Protein AF-A0A947KZR4-F1 (afdb_monomer_lite)

Foldseek 3Di:
DAAAEDELVLLVVLLVVLLVLAPQKQFQDDWDADPVRDIHRPRLVVSLVVSLVCLVPDDDPPVSNVCNNVSSVLLSVVVVVVNVPDRMDGSVPDDSVVSLVVSCPDPRYHYDHD

Radius of gyration: 14.55 Å; chains: 1; bounding box: 40×27×39 Å

Sequence (114 aa):
MNVLDVPRSTLCEAFNLVIAQWPAEVRPGAKSFHINGGCNMREYNEVRSGIEDWATTSHFTGMLDDIIGSVEHYVSATIHDALKNLTILRPSDLDFEAFASRFDSHPNYRVISG

Secondary structure (DSSP, 8-state):
-PPEEEEHHHHHHHHHHHHHHS-SSB---SEEE-TTS-EEEHHHHHHHHHHHHHHHH----THHHHHHHHHHHHHHHHHHHHHHH-S-B-GGG--HHHHHHHHTTSTTEEEE--

Structure (mmCIF, N/CA/C/O backbone):
data_AF-A0A947KZR4-F1
#
_entry.id   AF-A0A947KZR4-F1
#
loop_
_atom_site.group_PDB
_atom_site.id
_atom_site.type_symbol
_atom_site.label_atom_id
_atom_site.label_alt_id
_atom_site.label_comp_id
_atom_site.label_asym_id
_atom_site.label_entity_id
_atom_site.label_seq_id
_atom_site.pdbx_PDB_ins_code
_atom_site.Cartn_x
_atom_site.Cartn_y
_atom_site.Cartn_z
_atom_site.occupancy
_atom_site.B_iso_or_equiv
_atom_site.auth_seq_id
_atom_site.auth_comp_id
_atom_site.auth_asym_id
_atom_site.auth_atom_id
_atom_site.pdbx_PDB_model_num
ATOM 1 N N . MET A 1 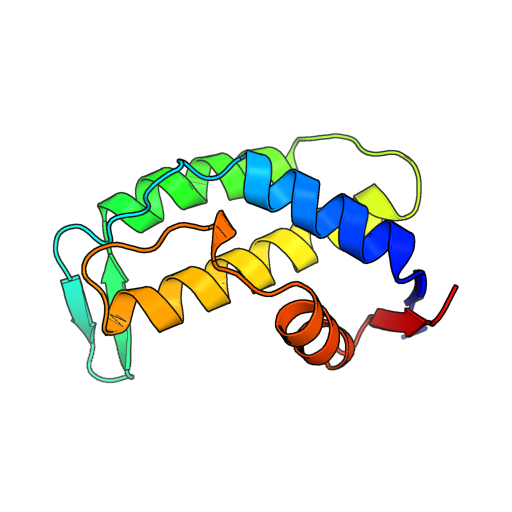1 ? -1.640 -2.480 -24.967 1.00 58.53 1 MET A N 1
ATOM 2 C CA . MET A 1 1 ? -0.823 -2.057 -23.812 1.00 58.53 1 MET A CA 1
ATOM 3 C C . MET A 1 1 ? 0.324 -3.037 -23.697 1.00 58.53 1 MET A C 1
ATOM 5 O O . MET A 1 1 ? 0.062 -4.229 -23.791 1.00 58.53 1 MET A O 1
ATOM 9 N N . ASN A 1 2 ? 1.559 -2.549 -23.584 1.00 80.69 2 ASN A N 1
ATOM 10 C CA . ASN A 1 2 ? 2.695 -3.415 -23.273 1.00 80.69 2 ASN A CA 1
ATOM 11 C C . ASN A 1 2 ? 2.702 -3.631 -21.760 1.00 80.69 2 ASN A C 1
ATOM 13 O O . ASN A 1 2 ? 2.625 -2.659 -21.014 1.00 80.69 2 ASN A O 1
ATOM 17 N N . VAL A 1 3 ? 2.737 -4.890 -21.337 1.00 89.88 3 VAL A N 1
ATOM 18 C CA . VAL A 1 3 ? 2.894 -5.260 -19.928 1.00 89.88 3 VAL A CA 1
ATOM 19 C C . VAL A 1 3 ? 4.335 -4.957 -19.520 1.00 89.88 3 VAL A C 1
ATOM 21 O O . VAL A 1 3 ? 5.259 -5.290 -20.263 1.00 89.88 3 VAL A O 1
ATOM 24 N N . LEU A 1 4 ? 4.522 -4.302 -18.375 1.00 93.75 4 LEU A N 1
ATOM 25 C CA . LEU A 1 4 ? 5.838 -4.018 -17.815 1.00 93.75 4 LEU A CA 1
ATOM 26 C C . LEU A 1 4 ? 6.312 -5.220 -16.994 1.00 93.75 4 LEU A C 1
ATOM 28 O O . LEU A 1 4 ? 5.653 -5.629 -16.037 1.00 93.75 4 LEU A O 1
ATOM 32 N N . ASP A 1 5 ? 7.467 -5.765 -17.363 1.00 95.50 5 ASP A N 1
ATOM 33 C CA . ASP A 1 5 ? 8.129 -6.809 -16.588 1.00 95.50 5 ASP A CA 1
ATOM 34 C C . ASP A 1 5 ? 8.806 -6.197 -15.365 1.00 95.50 5 ASP A C 1
ATOM 36 O O . ASP A 1 5 ? 9.729 -5.396 -15.501 1.00 95.50 5 ASP A O 1
ATOM 40 N N . VAL A 1 6 ? 8.352 -6.586 -14.177 1.00 96.50 6 VAL A N 1
ATOM 41 C CA . VAL A 1 6 ? 8.846 -6.082 -12.896 1.00 96.50 6 VAL A CA 1
ATOM 42 C C . VAL A 1 6 ? 9.710 -7.158 -12.237 1.00 96.50 6 VAL A C 1
ATOM 44 O O . VAL A 1 6 ? 9.180 -8.203 -11.843 1.00 96.50 6 VAL A O 1
ATOM 47 N N . PRO A 1 7 ? 11.033 -6.947 -12.090 1.00 96.88 7 PRO A N 1
ATOM 48 C CA . PRO A 1 7 ? 11.882 -7.839 -11.319 1.00 96.88 7 PRO A CA 1
ATOM 49 C C . PRO A 1 7 ? 11.361 -7.992 -9.896 1.00 96.88 7 PRO A C 1
ATOM 51 O O . PRO A 1 7 ? 11.031 -7.012 -9.223 1.00 96.88 7 PRO A O 1
ATOM 54 N N . ARG A 1 8 ? 11.334 -9.233 -9.411 1.00 96.31 8 ARG A N 1
ATOM 55 C CA . ARG A 1 8 ? 10.904 -9.555 -8.047 1.00 96.31 8 ARG A CA 1
ATOM 56 C C . ARG A 1 8 ? 11.653 -8.746 -6.984 1.00 96.31 8 ARG A C 1
ATOM 58 O O . ARG A 1 8 ? 11.050 -8.342 -5.994 1.00 96.31 8 ARG A O 1
ATOM 65 N N . SER A 1 9 ? 12.942 -8.493 -7.196 1.00 96.31 9 SER A N 1
ATOM 66 C CA . SER A 1 9 ? 13.770 -7.658 -6.321 1.00 96.31 9 SER A CA 1
ATOM 67 C C . SER A 1 9 ? 13.274 -6.211 -6.255 1.00 96.31 9 SER A C 1
ATOM 69 O O . SER A 1 9 ? 13.092 -5.691 -5.159 1.00 96.31 9 SER A O 1
ATOM 71 N N . THR A 1 10 ? 12.971 -5.594 -7.400 1.00 97.19 10 THR A N 1
ATOM 72 C CA . THR A 1 10 ? 12.404 -4.237 -7.482 1.00 97.19 10 THR A CA 1
ATOM 73 C C . THR A 1 10 ? 11.012 -4.167 -6.856 1.00 97.19 10 THR A C 1
ATOM 75 O O . THR A 1 10 ? 10.704 -3.216 -6.142 1.00 97.19 10 THR A O 1
ATOM 78 N N . LEU A 1 11 ? 10.178 -5.194 -7.052 1.00 97.62 11 LEU A N 1
ATOM 79 C CA . LEU A 1 11 ? 8.871 -5.267 -6.395 1.00 97.62 11 LEU A CA 1
ATOM 80 C C . LEU A 1 11 ? 9.003 -5.380 -4.869 1.00 97.62 11 LEU A C 1
ATOM 82 O O . LEU A 1 11 ? 8.247 -4.744 -4.141 1.00 97.62 11 LEU A O 1
ATOM 86 N N . CYS A 1 12 ? 9.962 -6.174 -4.385 1.00 97.50 12 CYS A N 1
ATOM 87 C CA . CYS A 1 12 ? 10.262 -6.304 -2.959 1.00 97.50 12 CYS A CA 1
ATOM 88 C C . CYS A 1 12 ? 10.751 -4.980 -2.367 1.00 97.50 12 CYS A C 1
ATOM 90 O O . CYS A 1 12 ? 10.304 -4.577 -1.296 1.00 97.50 12 CYS A O 1
ATOM 92 N N . GLU A 1 13 ? 11.621 -4.267 -3.080 1.00 97.62 13 GLU A N 1
ATOM 93 C CA . GLU A 1 13 ? 12.074 -2.934 -2.689 1.00 97.62 13 GLU A CA 1
ATOM 94 C C . GLU A 1 13 ? 10.903 -1.951 -2.572 1.00 97.62 13 GLU A C 1
ATOM 96 O O . GLU A 1 13 ? 10.722 -1.347 -1.515 1.00 97.62 13 GLU A O 1
ATOM 101 N N . ALA A 1 14 ? 10.059 -1.852 -3.603 1.00 97.75 14 ALA A N 1
ATOM 102 C CA . ALA A 1 14 ? 8.876 -0.997 -3.574 1.00 97.75 14 ALA A CA 1
ATOM 103 C C . ALA A 1 14 ? 7.926 -1.375 -2.426 1.00 97.75 14 ALA A C 1
ATOM 105 O O . ALA A 1 14 ? 7.475 -0.502 -1.687 1.00 97.75 14 ALA A O 1
ATOM 106 N N . PHE A 1 15 ? 7.662 -2.671 -2.229 1.00 97.94 15 PHE A N 1
ATOM 107 C CA . PHE A 1 15 ? 6.839 -3.164 -1.124 1.00 97.94 15 PHE A CA 1
ATOM 108 C C . PHE A 1 15 ? 7.398 -2.718 0.230 1.00 97.94 15 PHE A C 1
ATOM 110 O O . PHE A 1 15 ? 6.675 -2.129 1.030 1.00 97.94 15 PHE A O 1
ATOM 117 N N . ASN A 1 16 ? 8.695 -2.918 0.468 1.00 97.62 16 ASN A N 1
ATOM 118 C CA . ASN A 1 16 ? 9.341 -2.528 1.720 1.00 97.62 16 ASN A CA 1
ATOM 119 C C . ASN A 1 16 ? 9.311 -1.009 1.944 1.00 97.62 16 ASN A C 1
ATOM 121 O O . ASN A 1 16 ? 9.080 -0.570 3.071 1.00 97.62 16 ASN A O 1
ATOM 125 N N . LEU A 1 17 ? 9.498 -0.208 0.889 1.00 97.56 17 LEU A N 1
ATOM 126 C CA . LEU A 1 17 ? 9.400 1.252 0.963 1.00 97.56 17 LEU A CA 1
ATOM 127 C C . LEU A 1 17 ? 7.999 1.705 1.381 1.00 97.56 17 LEU A C 1
ATOM 129 O O . LEU A 1 17 ? 7.885 2.569 2.251 1.00 97.56 17 LEU A O 1
ATOM 133 N N . VAL A 1 18 ? 6.951 1.101 0.809 1.00 97.75 18 VAL A N 1
ATOM 134 C CA . VAL A 1 18 ? 5.560 1.381 1.192 1.00 97.75 18 VAL A CA 1
ATOM 135 C C . VAL A 1 18 ? 5.306 0.958 2.635 1.00 97.75 18 VAL A C 1
ATOM 137 O O . VAL A 1 18 ? 4.810 1.766 3.415 1.00 97.75 18 VAL A O 1
ATOM 140 N N . ILE A 1 19 ? 5.661 -0.273 3.020 1.00 97.50 19 ILE A N 1
ATOM 141 C CA . ILE A 1 19 ? 5.462 -0.784 4.387 1.00 97.50 19 ILE A CA 1
ATOM 142 C C . ILE A 1 19 ? 6.135 0.121 5.423 1.00 97.50 19 ILE A C 1
ATOM 144 O O . ILE A 1 19 ? 5.548 0.374 6.472 1.00 97.50 19 ILE A O 1
ATOM 148 N N . ALA A 1 20 ? 7.314 0.665 5.114 1.00 96.88 20 ALA A N 1
ATOM 149 C CA . ALA A 1 20 ? 8.034 1.581 5.994 1.00 96.88 20 ALA A CA 1
ATOM 150 C C . ALA A 1 20 ? 7.308 2.917 6.246 1.00 96.88 20 ALA A C 1
ATOM 152 O O . ALA A 1 20 ? 7.614 3.579 7.237 1.00 96.88 20 ALA A O 1
ATOM 153 N N . GLN A 1 21 ? 6.357 3.315 5.392 1.00 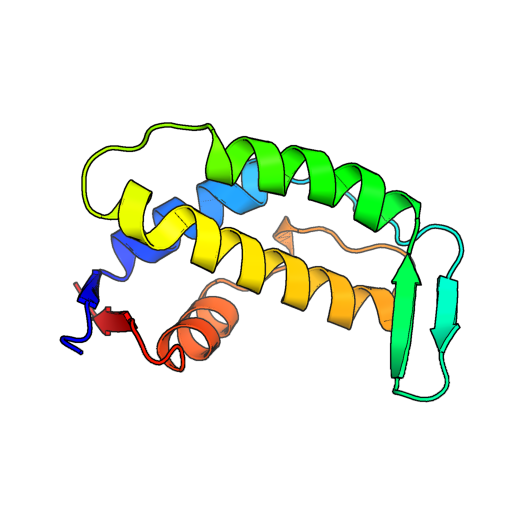97.44 21 GLN A N 1
ATOM 154 C CA . GLN A 1 21 ? 5.537 4.511 5.624 1.00 97.44 21 GLN A CA 1
ATOM 155 C C . GLN A 1 21 ? 4.368 4.255 6.581 1.00 97.44 21 GLN A C 1
ATOM 157 O O . GLN A 1 21 ? 3.821 5.196 7.157 1.00 97.44 21 GLN A O 1
ATOM 162 N N . TRP A 1 22 ? 3.963 2.996 6.758 1.00 96.88 22 TRP A N 1
ATOM 163 C CA . TRP A 1 22 ? 2.877 2.657 7.667 1.00 96.88 22 TRP A CA 1
ATOM 164 C C . TRP A 1 22 ? 3.357 2.660 9.126 1.00 96.88 22 TRP A C 1
ATOM 166 O O . TRP A 1 22 ? 4.489 2.268 9.421 1.00 96.88 22 TRP A O 1
ATOM 176 N N . PRO A 1 23 ? 2.500 3.052 10.085 1.00 96.81 23 PRO A N 1
ATOM 177 C CA . PRO A 1 23 ? 2.815 2.911 11.499 1.00 96.81 23 PRO A CA 1
ATOM 178 C C . PRO A 1 23 ? 2.943 1.432 11.884 1.00 96.81 23 PRO A C 1
ATOM 180 O O . PRO A 1 23 ? 2.323 0.558 11.279 1.00 96.81 23 PRO A O 1
ATOM 183 N N . ALA A 1 24 ? 3.686 1.153 12.958 1.00 95.94 24 ALA A N 1
ATOM 184 C CA . ALA A 1 24 ? 3.898 -0.212 13.450 1.00 95.94 24 ALA A CA 1
ATOM 185 C C . ALA A 1 24 ? 2.587 -0.964 13.761 1.00 95.94 24 ALA A C 1
ATOM 187 O O . ALA A 1 24 ? 2.520 -2.183 13.621 1.00 95.94 24 ALA A O 1
ATOM 188 N N . GLU A 1 25 ? 1.543 -0.235 14.166 1.00 97.00 25 GLU A N 1
ATOM 189 C CA . GLU A 1 25 ? 0.189 -0.752 14.342 1.00 97.00 25 GLU A CA 1
ATOM 190 C C . GLU A 1 25 ? -0.807 0.155 13.620 1.00 97.00 25 GLU A C 1
ATOM 192 O O . GLU A 1 25 ? -0.870 1.358 13.879 1.00 97.00 25 GLU A O 1
ATOM 197 N N . VAL A 1 26 ? -1.627 -0.435 12.755 1.00 96.00 26 VAL A N 1
ATOM 198 C CA . VAL A 1 26 ? -2.724 0.245 12.068 1.00 96.00 26 VAL A CA 1
ATOM 199 C C . VAL A 1 26 ? -4.028 -0.113 12.758 1.00 96.00 26 VAL A C 1
ATOM 201 O O . VAL A 1 26 ? -4.326 -1.287 12.997 1.00 96.00 26 VAL A O 1
ATOM 204 N N . ARG A 1 27 ? -4.822 0.910 13.069 1.00 95.44 27 ARG A N 1
ATOM 205 C CA . ARG A 1 27 ? -6.142 0.774 13.682 1.00 95.44 27 ARG A CA 1
ATOM 206 C C . ARG A 1 27 ? -7.201 1.298 12.714 1.00 95.44 27 ARG A C 1
ATOM 208 O O . ARG A 1 27 ? -6.978 2.309 12.055 1.00 95.44 27 ARG A O 1
ATOM 215 N N . PRO A 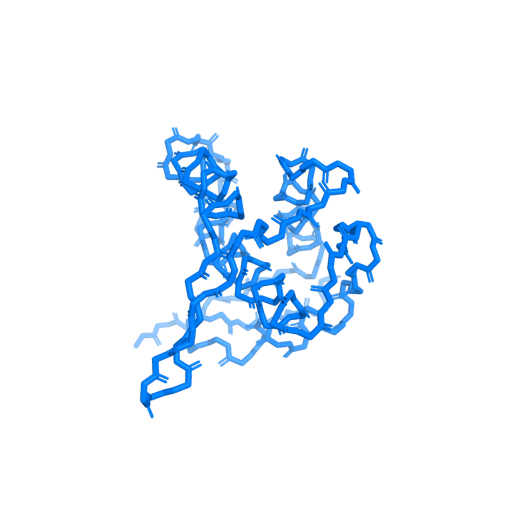1 28 ? -8.361 0.632 12.612 1.00 93.19 28 PRO A N 1
ATOM 216 C CA . PRO A 1 28 ? -9.433 1.081 11.732 1.00 93.19 28 PRO A CA 1
ATOM 217 C C . PRO A 1 28 ? -10.198 2.285 12.307 1.00 93.19 28 PRO A C 1
ATOM 219 O O . PRO A 1 28 ? -10.944 2.950 11.588 1.00 93.19 28 PRO A O 1
ATOM 222 N N . GLY A 1 29 ? -10.059 2.555 13.607 1.00 91.06 29 GLY A N 1
ATOM 223 C CA . GLY A 1 29 ? -10.955 3.440 14.339 1.00 91.06 29 GLY A CA 1
ATOM 224 C C . GLY A 1 29 ? -12.405 2.954 14.295 1.00 91.06 29 GLY A C 1
ATOM 225 O O . GLY A 1 29 ? -12.685 1.751 14.231 1.00 91.06 29 GLY A O 1
ATOM 226 N N . ALA A 1 30 ? -13.345 3.899 14.322 1.00 89.69 30 ALA A N 1
ATOM 227 C CA . ALA A 1 30 ? -14.763 3.596 14.162 1.00 89.69 30 ALA A CA 1
ATOM 228 C C . ALA A 1 30 ? -15.054 3.063 12.748 1.00 89.69 30 ALA A C 1
ATOM 230 O O . ALA A 1 30 ? -14.759 3.729 11.752 1.00 89.69 30 ALA A O 1
ATOM 231 N N . LYS A 1 31 ? -15.669 1.876 12.682 1.00 92.56 31 LYS A N 1
ATOM 232 C CA . LYS A 1 31 ? -16.073 1.225 11.432 1.00 92.56 31 LYS A CA 1
ATOM 233 C C . LYS A 1 31 ? -17.525 1.539 11.102 1.00 92.56 31 LYS A C 1
ATOM 235 O O . LYS A 1 31 ? -18.406 1.289 11.923 1.00 92.56 31 LYS A O 1
ATOM 240 N N . SER A 1 32 ? -17.774 1.970 9.872 1.00 91.00 32 SER A N 1
ATOM 241 C CA . SER A 1 32 ? -19.129 2.092 9.323 1.00 91.00 32 SER A CA 1
ATOM 242 C C . SER A 1 32 ? -19.256 1.231 8.074 1.00 91.00 32 SER A C 1
ATOM 244 O O . SER A 1 32 ? -18.492 1.400 7.127 1.00 91.00 32 SER A O 1
ATOM 246 N N . PHE A 1 33 ? -20.215 0.306 8.069 1.00 90.31 33 PHE A N 1
ATOM 247 C CA . PHE A 1 33 ? -20.458 -0.598 6.945 1.00 90.31 33 PHE A CA 1
ATOM 248 C C . PHE A 1 33 ? -21.597 -0.078 6.068 1.00 90.31 33 PHE A C 1
ATOM 250 O O . PHE A 1 33 ? -22.627 0.376 6.566 1.00 90.31 33 PHE A O 1
ATOM 257 N N . HIS A 1 34 ? -21.411 -0.158 4.755 1.00 88.50 34 HIS A N 1
ATOM 258 C CA . HIS A 1 34 ? -22.364 0.298 3.749 1.00 88.50 34 HIS A CA 1
ATOM 259 C C . HIS A 1 34 ? -22.978 -0.892 2.999 1.00 88.50 34 HIS A C 1
ATOM 261 O O . HIS A 1 34 ? -22.380 -1.963 2.918 1.00 88.50 34 HIS A O 1
ATOM 267 N N . ILE A 1 35 ? -24.159 -0.685 2.403 1.00 78.50 35 ILE A N 1
ATOM 268 C CA . ILE A 1 35 ? -24.994 -1.731 1.773 1.00 78.50 35 ILE A CA 1
ATOM 269 C C . ILE A 1 35 ? -24.258 -2.523 0.667 1.00 78.50 35 ILE A C 1
ATOM 271 O O . ILE A 1 35 ? -24.588 -3.677 0.42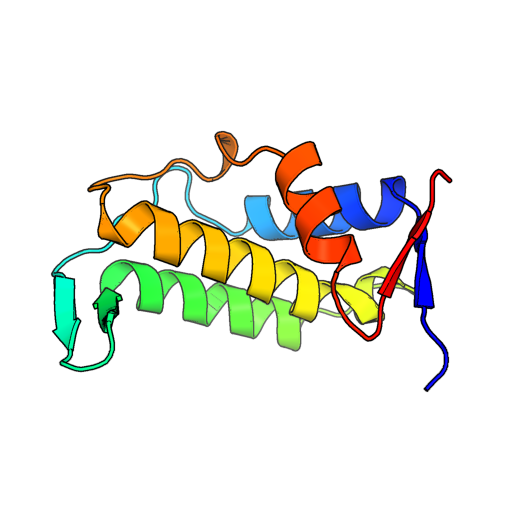5 1.00 78.50 35 ILE A O 1
ATOM 275 N N . ASN A 1 36 ? -23.196 -1.966 0.073 1.00 81.94 36 ASN A N 1
ATOM 276 C CA . ASN A 1 36 ? -22.388 -2.621 -0.967 1.00 81.94 36 ASN A CA 1
ATOM 277 C C . ASN A 1 36 ? -21.092 -3.272 -0.440 1.00 81.94 36 ASN A C 1
ATOM 279 O O . ASN A 1 36 ? -20.136 -3.440 -1.191 1.00 81.94 36 ASN A O 1
ATOM 283 N N . GLY A 1 37 ? -21.000 -3.567 0.860 1.00 75.94 37 GLY A N 1
ATOM 284 C CA . GLY A 1 37 ? -19.793 -4.145 1.470 1.00 75.94 37 GLY A CA 1
ATOM 285 C C . GLY A 1 37 ? -18.639 -3.151 1.662 1.00 75.94 37 GLY A C 1
ATOM 286 O O . GLY A 1 37 ? -17.552 -3.532 2.101 1.00 75.94 37 GLY A O 1
ATOM 287 N N . GLY A 1 38 ? -18.872 -1.867 1.370 1.00 84.31 38 GLY A N 1
ATOM 288 C CA . GLY A 1 38 ? -17.947 -0.790 1.707 1.00 84.31 38 GLY A CA 1
ATOM 289 C C . GLY A 1 38 ? -17.791 -0.668 3.222 1.00 84.31 38 GLY A C 1
ATOM 290 O O . GLY A 1 38 ? -18.765 -0.805 3.962 1.00 84.31 38 GLY A O 1
ATOM 291 N N . CYS A 1 39 ? -16.573 -0.399 3.683 1.00 91.25 39 CYS A N 1
ATOM 292 C CA . CYS A 1 39 ? -16.278 -0.176 5.094 1.00 91.25 39 CYS A CA 1
ATOM 293 C C . CYS A 1 39 ? -15.464 1.107 5.232 1.00 91.25 39 CYS A C 1
ATOM 295 O O . CYS A 1 39 ? -14.370 1.206 4.680 1.00 91.25 39 CYS A O 1
ATOM 297 N N . ASN A 1 40 ? -16.006 2.090 5.941 1.00 90.50 40 ASN A N 1
ATOM 298 C CA . ASN A 1 40 ? -15.289 3.311 6.270 1.00 90.50 40 ASN A CA 1
ATOM 299 C C . ASN A 1 40 ? -14.533 3.127 7.590 1.00 90.50 40 ASN A C 1
ATOM 301 O O . ASN A 1 40 ? -15.117 2.637 8.556 1.00 90.50 40 ASN A O 1
ATOM 305 N N . MET A 1 41 ? -13.263 3.531 7.621 1.00 94.81 41 MET A N 1
ATOM 306 C CA . MET A 1 41 ? -12.349 3.376 8.754 1.00 94.81 41 MET A CA 1
ATOM 307 C C . MET A 1 41 ? -11.544 4.664 8.910 1.00 94.81 41 MET A C 1
ATOM 309 O O . MET A 1 41 ? -10.556 4.870 8.209 1.00 94.81 41 MET A O 1
ATOM 313 N N . ARG A 1 42 ? -12.007 5.573 9.775 1.00 91.69 42 ARG A N 1
ATOM 314 C CA . ARG A 1 42 ? -11.496 6.952 9.812 1.00 91.69 42 ARG A CA 1
ATOM 315 C C . ARG A 1 42 ? -9.991 7.027 10.084 1.00 91.69 42 ARG A C 1
ATOM 317 O O . ARG A 1 42 ? -9.289 7.679 9.325 1.00 91.69 42 ARG A O 1
ATOM 324 N N . GLU A 1 43 ? -9.513 6.354 11.128 1.00 93.31 43 GLU A N 1
ATOM 325 C CA . GLU A 1 43 ? -8.093 6.398 11.520 1.00 93.31 43 GLU A CA 1
ATOM 326 C C . GLU A 1 43 ? -7.193 5.789 10.437 1.00 93.31 43 GLU A C 1
ATOM 328 O O . GLU A 1 43 ? -6.168 6.362 10.080 1.00 93.31 43 GLU A O 1
ATOM 333 N N . TYR A 1 44 ? -7.616 4.667 9.847 1.00 96.00 44 TYR A N 1
ATOM 334 C CA . TYR A 1 44 ? -6.925 4.066 8.705 1.00 96.00 44 TYR A CA 1
ATOM 335 C C . TYR A 1 44 ? -6.867 5.029 7.508 1.00 96.00 44 TYR A C 1
ATOM 337 O O . TYR A 1 44 ? -5.810 5.171 6.899 1.00 96.00 44 TYR A O 1
ATOM 345 N N . ASN A 1 45 ? -7.971 5.712 7.183 1.00 94.25 45 ASN A N 1
ATOM 346 C CA . ASN A 1 45 ? -8.022 6.644 6.055 1.00 94.25 45 ASN A CA 1
ATOM 347 C C . ASN A 1 45 ? -7.111 7.862 6.274 1.00 94.25 45 ASN A C 1
ATOM 349 O O . ASN A 1 45 ? -6.481 8.318 5.325 1.00 94.25 45 ASN A O 1
ATOM 353 N N . GLU A 1 46 ? -7.030 8.375 7.507 1.00 94.38 46 GLU A N 1
ATOM 354 C CA . GLU A 1 46 ? -6.136 9.484 7.869 1.00 94.38 46 GLU A CA 1
ATOM 355 C C . GLU A 1 46 ? -4.661 9.097 7.659 1.00 94.38 46 GLU A C 1
ATOM 357 O O . GLU A 1 46 ? -3.907 9.868 7.070 1.00 94.38 46 GLU A O 1
ATOM 362 N N . VAL A 1 47 ? -4.265 7.881 8.056 1.00 95.94 47 VAL A N 1
ATOM 363 C CA . VAL A 1 47 ? -2.914 7.349 7.800 1.00 95.94 47 VAL A CA 1
ATOM 364 C C . VAL A 1 47 ? -2.674 7.150 6.304 1.00 95.94 47 VAL A C 1
ATOM 366 O O . VAL A 1 47 ? -1.678 7.636 5.772 1.00 95.94 47 VAL A O 1
ATOM 369 N N . ARG A 1 48 ? -3.594 6.464 5.614 1.00 96.31 48 ARG A N 1
ATOM 370 C CA . ARG A 1 48 ? -3.479 6.163 4.183 1.00 96.31 48 ARG A CA 1
ATOM 371 C C . ARG A 1 48 ? -3.304 7.427 3.350 1.00 96.31 48 ARG A C 1
ATOM 373 O O . ARG A 1 48 ? -2.453 7.428 2.474 1.00 96.31 48 ARG A O 1
ATOM 380 N N . SER A 1 49 ? -4.078 8.481 3.618 1.00 96.56 49 SER A N 1
ATOM 381 C CA . SER A 1 49 ? -4.030 9.717 2.827 1.00 96.56 49 SER A CA 1
ATOM 382 C C . SER A 1 49 ? -2.612 10.286 2.745 1.00 96.56 49 SER A C 1
ATOM 384 O O . SER A 1 49 ? -2.171 10.655 1.665 1.00 96.56 49 SER A O 1
ATOM 386 N N . GLY A 1 50 ? -1.871 10.297 3.858 1.00 96.94 50 GLY A N 1
ATOM 387 C CA . GLY A 1 50 ? -0.487 10.778 3.859 1.00 96.94 50 GLY A CA 1
ATOM 388 C C . GLY A 1 50 ? 0.476 9.875 3.080 1.00 96.94 50 GLY A C 1
ATOM 389 O O . GLY A 1 50 ? 1.435 10.363 2.489 1.00 96.94 50 GLY A O 1
ATOM 390 N N . ILE A 1 51 ? 0.218 8.566 3.051 1.00 97.56 51 ILE A N 1
ATOM 391 C CA . ILE A 1 51 ? 1.034 7.588 2.317 1.00 97.56 51 ILE A CA 1
ATOM 392 C C . ILE A 1 51 ? 0.734 7.652 0.813 1.00 97.56 51 ILE A C 1
ATOM 394 O O . ILE A 1 51 ? 1.655 7.591 0.003 1.00 97.56 51 ILE A O 1
ATOM 398 N N . GLU A 1 52 ? -0.529 7.827 0.433 1.00 97.31 52 GLU A N 1
ATOM 399 C CA . GLU A 1 52 ? -0.958 8.042 -0.954 1.00 97.31 52 GLU A CA 1
ATOM 400 C C . GLU A 1 52 ? -0.362 9.343 -1.520 1.00 97.31 52 GLU A C 1
ATOM 402 O O . GLU A 1 52 ? 0.205 9.347 -2.619 1.00 97.31 52 GLU A O 1
ATOM 407 N N . ASP A 1 53 ? -0.385 10.423 -0.732 1.00 97.56 53 ASP A N 1
ATOM 408 C CA . ASP A 1 53 ? 0.277 11.684 -1.077 1.00 97.56 53 ASP A CA 1
ATOM 409 C C . ASP A 1 53 ? 1.793 11.493 -1.233 1.00 97.56 53 ASP A C 1
ATOM 411 O O . ASP A 1 53 ? 2.385 11.963 -2.209 1.00 97.56 53 ASP A O 1
ATOM 415 N N . TRP A 1 54 ? 2.437 10.764 -0.314 1.00 97.38 54 TRP A N 1
ATOM 416 C CA . TRP A 1 54 ? 3.859 10.429 -0.411 1.00 97.38 54 TRP A CA 1
ATOM 417 C C . TRP A 1 54 ? 4.179 9.642 -1.686 1.00 97.38 54 TRP A C 1
ATOM 419 O O . TRP A 1 54 ? 5.124 10.003 -2.387 1.00 97.38 54 TRP A O 1
ATOM 429 N N . ALA A 1 55 ? 3.396 8.616 -2.021 1.00 96.50 55 ALA A N 1
ATOM 430 C CA . ALA A 1 55 ? 3.621 7.792 -3.208 1.00 96.50 55 ALA A CA 1
ATOM 431 C C . ALA A 1 55 ? 3.451 8.594 -4.508 1.00 96.50 55 ALA A C 1
ATOM 433 O O . ALA A 1 55 ? 4.131 8.319 -5.491 1.00 96.50 55 ALA A O 1
ATOM 434 N N . THR A 1 56 ? 2.573 9.602 -4.500 1.00 93.69 56 THR A N 1
ATOM 435 C CA . THR A 1 56 ? 2.289 10.459 -5.662 1.00 93.69 56 THR A CA 1
ATOM 436 C C . THR A 1 56 ? 3.309 11.587 -5.838 1.00 93.69 56 THR A C 1
ATOM 438 O O . THR A 1 56 ? 3.547 12.042 -6.955 1.00 93.69 56 THR A O 1
ATOM 441 N N . THR A 1 57 ? 3.883 12.086 -4.742 1.00 94.88 57 THR A N 1
ATOM 442 C CA . THR A 1 57 ? 4.767 13.267 -4.754 1.00 94.88 57 THR A CA 1
ATOM 443 C C . THR A 1 57 ? 6.250 12.932 -4.656 1.00 94.88 57 THR A C 1
ATOM 445 O O . THR A 1 57 ? 7.089 13.776 -4.974 1.00 94.88 57 THR A O 1
ATOM 448 N N . SER A 1 58 ? 6.590 11.722 -4.219 1.00 93.50 58 SER A N 1
ATOM 449 C CA . SER A 1 58 ? 7.972 11.255 -4.185 1.00 93.50 58 SER A CA 1
ATOM 450 C C . SER A 1 58 ? 8.481 10.973 -5.592 1.00 93.50 58 SER A C 1
ATOM 452 O O . SER A 1 58 ? 7.755 10.462 -6.436 1.00 93.50 58 SER A O 1
ATOM 454 N N . HIS A 1 59 ? 9.754 11.281 -5.823 1.00 92.31 59 HIS A N 1
ATOM 455 C CA . HIS A 1 59 ? 10.436 10.966 -7.071 1.00 92.31 59 HIS A CA 1
ATOM 456 C C . HIS A 1 59 ? 11.375 9.787 -6.853 1.00 92.31 59 HIS A C 1
ATOM 458 O O . HIS A 1 59 ? 12.335 9.892 -6.082 1.00 92.31 59 HIS A O 1
ATOM 464 N N . PHE A 1 60 ? 11.117 8.686 -7.549 1.00 94.12 60 PHE A N 1
ATOM 465 C CA . PHE A 1 60 ? 11.982 7.515 -7.561 1.00 94.12 60 PHE A CA 1
ATOM 466 C C . PHE A 1 60 ? 12.727 7.420 -8.892 1.00 94.12 60 PHE A C 1
ATOM 468 O O . PHE A 1 60 ? 12.439 8.118 -9.864 1.00 94.12 60 PHE A O 1
ATOM 475 N N . THR A 1 61 ? 13.752 6.576 -8.940 1.00 91.69 61 THR A N 1
ATOM 476 C CA . THR A 1 61 ? 14.538 6.373 -10.155 1.00 91.69 61 THR A CA 1
ATOM 477 C C . THR A 1 61 ? 14.068 5.130 -10.903 1.00 91.69 61 THR A C 1
ATOM 479 O O . THR A 1 61 ? 13.940 4.042 -10.339 1.00 91.69 61 THR A O 1
ATOM 482 N N . GLY A 1 62 ? 13.851 5.284 -12.210 1.00 92.94 62 GLY A N 1
ATOM 483 C CA . GLY A 1 62 ? 13.499 4.178 -13.099 1.00 92.94 62 GLY A CA 1
ATOM 484 C C . GLY A 1 62 ? 12.189 3.494 -12.706 1.00 92.94 62 GLY A C 1
ATOM 485 O O . GLY A 1 62 ? 11.226 4.147 -12.329 1.00 92.94 62 GLY A O 1
ATOM 486 N N . MET A 1 63 ? 12.181 2.162 -12.774 1.00 95.31 63 MET A N 1
ATOM 487 C CA . MET A 1 63 ? 10.977 1.341 -12.611 1.00 95.31 63 MET A CA 1
ATOM 488 C C . MET A 1 63 ? 10.279 1.497 -11.256 1.00 95.31 63 MET A C 1
ATOM 490 O O . MET A 1 63 ? 9.083 1.243 -11.167 1.00 95.31 63 MET A O 1
ATOM 494 N N . LEU A 1 64 ? 10.995 1.902 -10.202 1.00 96.00 64 LEU A N 1
ATOM 495 C CA . LEU A 1 64 ? 10.363 2.160 -8.907 1.00 96.00 64 LEU A CA 1
ATOM 496 C C . LEU A 1 64 ? 9.293 3.253 -9.020 1.00 96.00 64 LEU A C 1
ATOM 498 O O . LEU A 1 64 ? 8.215 3.093 -8.456 1.00 96.00 64 LEU A O 1
ATOM 502 N N . ASP A 1 65 ? 9.556 4.304 -9.800 1.00 95.31 65 ASP A N 1
ATOM 503 C CA . ASP A 1 65 ? 8.618 5.412 -10.026 1.00 95.31 65 ASP A CA 1
ATOM 504 C C . ASP A 1 65 ? 7.358 4.924 -10.762 1.00 95.31 65 ASP A C 1
ATOM 506 O O . ASP A 1 65 ? 6.237 5.286 -10.413 1.00 95.31 65 ASP A O 1
ATOM 510 N N . ASP A 1 66 ? 7.535 3.991 -11.705 1.00 94.50 66 ASP A N 1
ATOM 511 C CA . ASP A 1 66 ? 6.450 3.410 -12.506 1.00 94.50 66 ASP A CA 1
ATOM 512 C C . ASP A 1 66 ? 5.507 2.490 -11.706 1.00 94.50 66 ASP A C 1
ATOM 514 O O . ASP A 1 66 ? 4.377 2.225 -12.142 1.00 94.50 66 ASP A O 1
ATOM 518 N N . ILE A 1 67 ? 5.964 1.941 -10.572 1.00 96.50 67 ILE A N 1
ATOM 519 C CA . ILE A 1 67 ? 5.215 0.924 -9.812 1.00 96.50 67 ILE A CA 1
ATOM 520 C C . ILE A 1 67 ? 4.783 1.376 -8.418 1.00 96.50 67 ILE A C 1
ATOM 522 O O . ILE A 1 67 ? 3.844 0.783 -7.884 1.00 96.50 67 ILE A O 1
ATOM 526 N N . ILE A 1 68 ? 5.415 2.392 -7.816 1.00 97.44 68 ILE A N 1
ATOM 527 C CA . ILE A 1 68 ? 5.230 2.700 -6.389 1.00 97.44 68 ILE A CA 1
ATOM 528 C C . ILE A 1 68 ? 3.773 3.003 -6.022 1.00 97.44 68 ILE A C 1
ATOM 530 O O . ILE A 1 68 ? 3.277 2.469 -5.032 1.00 97.44 68 ILE A O 1
ATOM 534 N N . GLY A 1 69 ? 3.050 3.764 -6.850 1.00 96.31 69 GLY A N 1
ATOM 535 C CA . GLY A 1 69 ? 1.635 4.069 -6.615 1.00 96.31 69 GLY A CA 1
ATOM 536 C C . GLY A 1 69 ? 0.741 2.826 -6.695 1.00 96.31 69 GLY A C 1
ATOM 537 O O . GLY A 1 69 ? -0.176 2.652 -5.896 1.00 96.31 69 GLY A O 1
ATOM 538 N N . SER A 1 70 ? 1.044 1.899 -7.605 1.00 96.69 70 SER A N 1
ATOM 539 C CA . SER A 1 70 ? 0.308 0.632 -7.718 1.00 96.69 70 SER A CA 1
ATOM 540 C C . SER A 1 70 ? 0.598 -0.297 -6.537 1.00 96.69 70 SER A C 1
ATOM 542 O O . SER A 1 70 ? -0.303 -0.974 -6.037 1.00 96.69 70 SER A O 1
ATOM 544 N N . VAL A 1 71 ? 1.850 -0.325 -6.073 1.00 97.50 71 VAL A N 1
ATOM 545 C CA . VAL A 1 71 ? 2.260 -1.081 -4.883 1.00 97.50 71 VAL A CA 1
ATOM 546 C C . VAL A 1 71 ? 1.578 -0.524 -3.634 1.00 97.50 71 VAL A C 1
ATOM 548 O O . VAL A 1 71 ? 0.994 -1.308 -2.882 1.00 97.50 71 VAL A O 1
ATOM 551 N N . GLU A 1 72 ? 1.576 0.801 -3.445 1.00 97.56 72 GLU A N 1
ATOM 552 C CA . GLU A 1 72 ? 0.840 1.476 -2.366 1.00 97.56 72 GLU A CA 1
ATOM 553 C C . GLU A 1 72 ? -0.619 1.034 -2.363 1.00 97.56 72 GLU A C 1
ATOM 555 O O . GLU A 1 72 ? -1.096 0.507 -1.355 1.00 97.56 72 GLU A O 1
ATOM 560 N N . HIS A 1 73 ? -1.288 1.136 -3.511 1.00 96.44 73 HIS A N 1
ATOM 561 C CA . HIS A 1 73 ? -2.703 0.822 -3.620 1.00 96.44 73 HIS A CA 1
ATOM 562 C C . HIS A 1 73 ? -3.013 -0.621 -3.196 1.00 96.44 73 HIS A C 1
ATOM 564 O O . HIS A 1 73 ? -3.975 -0.872 -2.465 1.00 96.44 73 HIS A O 1
ATOM 570 N N . TYR A 1 74 ? -2.196 -1.586 -3.627 1.00 96.19 74 TYR A N 1
ATOM 571 C CA . TYR A 1 74 ? -2.396 -3.001 -3.303 1.00 96.19 74 TYR A CA 1
ATOM 572 C C . TYR A 1 74 ? -2.110 -3.315 -1.830 1.00 96.19 74 TYR A C 1
ATOM 574 O O . TYR A 1 74 ? -2.861 -4.082 -1.214 1.00 96.19 74 TYR A O 1
ATOM 582 N N . VAL A 1 75 ? -1.065 -2.720 -1.245 1.00 97.12 75 VAL A N 1
ATOM 583 C CA . VAL A 1 75 ? -0.783 -2.827 0.197 1.00 97.12 75 VAL A CA 1
ATOM 584 C C . VAL A 1 75 ? -1.951 -2.246 0.991 1.00 97.12 75 VAL A C 1
ATOM 586 O O . VAL A 1 75 ? -2.522 -2.915 1.851 1.00 97.12 75 VAL A O 1
ATOM 589 N N . SER A 1 76 ? -2.368 -1.035 0.637 1.00 96.56 76 SER A N 1
ATOM 590 C CA . SER A 1 76 ? -3.464 -0.302 1.258 1.00 96.56 76 SER A CA 1
ATOM 591 C C . SER A 1 76 ? -4.783 -1.076 1.207 1.00 96.56 76 SER A C 1
ATOM 593 O O . SER A 1 76 ? -5.453 -1.221 2.234 1.00 96.56 76 SER A O 1
ATOM 595 N N . ALA A 1 77 ? -5.131 -1.651 0.053 1.00 94.69 77 ALA A N 1
ATOM 596 C CA . ALA A 1 77 ? -6.311 -2.496 -0.110 1.00 94.69 77 ALA A CA 1
ATOM 597 C C . ALA A 1 77 ? -6.242 -3.773 0.747 1.00 94.69 77 ALA A C 1
ATOM 599 O O . ALA A 1 77 ? -7.239 -4.167 1.350 1.00 94.69 77 ALA A O 1
ATOM 600 N N . THR A 1 78 ? -5.064 -4.395 0.848 1.00 94.88 78 THR A N 1
ATOM 601 C CA . THR A 1 78 ? -4.855 -5.592 1.680 1.00 94.88 78 THR A CA 1
ATOM 602 C C . THR A 1 78 ? -5.028 -5.276 3.167 1.00 94.88 78 THR A C 1
ATOM 604 O O . THR A 1 78 ? -5.719 -6.008 3.879 1.00 94.88 78 THR A O 1
ATOM 607 N N . ILE A 1 79 ? -4.469 -4.154 3.632 1.00 95.75 79 ILE A N 1
ATOM 608 C CA . ILE A 1 79 ? -4.644 -3.663 5.005 1.00 95.75 79 ILE A CA 1
ATOM 609 C C . ILE A 1 79 ? -6.121 -3.377 5.285 1.00 95.75 79 ILE A C 1
ATOM 611 O O . ILE A 1 79 ? -6.644 -3.819 6.308 1.00 95.75 79 ILE A O 1
ATOM 615 N N . HIS A 1 80 ? -6.808 -2.677 4.376 1.00 95.12 80 HIS A N 1
ATOM 616 C CA . HIS A 1 80 ? -8.232 -2.361 4.518 1.00 95.12 80 HIS A CA 1
ATOM 617 C C . HIS A 1 80 ? -9.085 -3.619 4.661 1.00 95.12 80 HIS A C 1
ATOM 619 O O . HIS A 1 80 ? -9.876 -3.727 5.601 1.00 95.12 80 HIS A O 1
ATOM 625 N N . ASP A 1 81 ? -8.896 -4.596 3.772 1.00 93.31 81 ASP A N 1
ATOM 626 C CA . ASP A 1 81 ? -9.645 -5.851 3.796 1.00 93.31 81 ASP A CA 1
ATOM 627 C C . ASP A 1 81 ? -9.412 -6.632 5.096 1.00 93.31 81 ASP A C 1
ATOM 629 O O . ASP A 1 81 ? -10.373 -7.116 5.701 1.00 93.31 81 ASP A O 1
ATOM 633 N N . ALA A 1 82 ? -8.169 -6.703 5.582 1.00 93.62 82 ALA A N 1
ATOM 634 C CA . ALA A 1 82 ? -7.854 -7.339 6.861 1.00 93.62 82 ALA A CA 1
ATOM 635 C C . ALA A 1 82 ? -8.520 -6.604 8.039 1.00 93.62 82 ALA A C 1
ATOM 637 O O . ALA A 1 82 ? -9.174 -7.214 8.894 1.00 93.62 82 ALA A O 1
ATOM 638 N N . LEU A 1 83 ? -8.431 -5.273 8.058 1.00 94.94 83 LEU A N 1
ATOM 639 C CA . LEU A 1 83 ? -8.999 -4.431 9.106 1.00 94.94 83 LEU A CA 1
ATOM 640 C C . LEU A 1 83 ? -10.529 -4.420 9.132 1.00 94.94 83 LEU A C 1
ATOM 642 O O . LEU A 1 83 ? -11.098 -3.999 10.137 1.00 94.94 83 LEU A O 1
ATOM 646 N N . LYS A 1 84 ? -11.233 -4.943 8.119 1.00 92.50 84 LYS A N 1
ATOM 647 C CA . LYS A 1 84 ? -12.686 -5.182 8.230 1.00 92.50 84 LYS A CA 1
ATOM 648 C C . LYS A 1 84 ? -12.983 -6.106 9.408 1.00 92.50 84 LYS A C 1
ATOM 650 O O . LYS A 1 84 ? -13.875 -5.808 10.205 1.00 92.50 84 LYS A O 1
ATOM 655 N N . ASN A 1 85 ? -12.157 -7.134 9.591 1.00 91.62 85 ASN A N 1
ATOM 656 C CA . ASN A 1 85 ? -12.338 -8.169 10.609 1.00 91.62 85 ASN A CA 1
ATOM 657 C C . ASN A 1 85 ? -11.422 -7.999 11.830 1.00 91.62 85 ASN A C 1
ATOM 659 O O . ASN A 1 85 ? -11.732 -8.517 12.899 1.00 91.62 85 ASN A O 1
ATOM 663 N N . LEU A 1 86 ? -10.331 -7.242 11.704 1.00 92.31 86 LEU A N 1
ATOM 664 C CA . LEU A 1 86 ? -9.374 -7.007 12.787 1.00 92.31 86 LEU A CA 1
ATOM 665 C C . LEU A 1 86 ? -9.581 -5.651 13.471 1.00 92.31 86 LEU A C 1
ATOM 667 O O . LEU A 1 86 ? -10.163 -4.725 12.907 1.00 92.31 86 LEU A O 1
ATOM 671 N N . THR A 1 87 ? -9.108 -5.523 14.707 1.00 92.00 87 THR A N 1
ATOM 672 C CA . THR A 1 87 ? -9.067 -4.248 15.448 1.00 92.00 87 THR A CA 1
ATOM 673 C C . THR A 1 87 ? -7.695 -3.581 15.388 1.00 92.00 87 THR A C 1
ATOM 675 O O . THR A 1 87 ? -7.599 -2.373 15.594 1.00 92.00 87 THR A O 1
ATOM 678 N N . ILE A 1 88 ? -6.648 -4.359 15.107 1.00 95.06 88 ILE A N 1
ATOM 679 C CA . ILE A 1 88 ? -5.261 -3.931 14.929 1.00 95.06 88 ILE A CA 1
ATOM 680 C C . ILE A 1 88 ? -4.648 -4.823 13.845 1.00 95.06 88 ILE A C 1
ATOM 682 O O . ILE A 1 88 ? -4.906 -6.027 13.831 1.00 95.06 88 ILE A O 1
ATOM 686 N N . LEU A 1 89 ? -3.826 -4.247 12.974 1.00 96.31 89 LEU A N 1
ATOM 687 C CA . LEU A 1 89 ? -2.946 -4.971 12.058 1.00 96.31 89 LEU A CA 1
ATOM 688 C C . LEU A 1 89 ? -1.530 -4.412 12.190 1.00 96.31 89 LEU A C 1
ATOM 690 O O . LEU A 1 89 ? -1.362 -3.196 12.274 1.00 96.31 89 LEU A O 1
ATOM 694 N N . ARG A 1 90 ? -0.516 -5.276 12.171 1.00 95.50 90 ARG A N 1
ATOM 695 C CA . ARG A 1 90 ? 0.874 -4.845 12.013 1.00 95.50 90 ARG A CA 1
ATOM 696 C C . ARG A 1 90 ? 1.252 -4.999 10.544 1.00 95.50 90 ARG A C 1
ATOM 698 O O . ARG A 1 90 ? 1.185 -6.116 10.039 1.00 95.50 90 ARG A O 1
ATOM 705 N N . PRO A 1 91 ? 1.646 -3.928 9.836 1.00 91.75 91 PRO A N 1
ATOM 706 C CA . PRO A 1 91 ? 2.060 -4.031 8.435 1.00 91.75 91 PRO A CA 1
ATOM 707 C C . PRO A 1 91 ? 3.221 -5.010 8.217 1.00 91.75 91 PRO A C 1
ATOM 709 O O . PRO A 1 91 ? 3.311 -5.613 7.157 1.00 91.75 91 PRO A O 1
ATOM 712 N N . SER A 1 92 ? 4.061 -5.229 9.236 1.00 89.06 92 SER A N 1
ATOM 713 C CA . SER A 1 92 ? 5.122 -6.246 9.227 1.00 89.06 92 SER A CA 1
ATOM 714 C C . SER A 1 92 ? 4.618 -7.686 9.099 1.00 89.06 92 SER A C 1
ATOM 716 O O . SER A 1 92 ? 5.405 -8.564 8.766 1.00 89.06 92 SER A O 1
ATOM 718 N N . ASP A 1 93 ? 3.340 -7.939 9.390 1.00 89.81 93 ASP A N 1
ATOM 719 C CA . ASP A 1 93 ? 2.722 -9.262 9.254 1.00 89.81 93 ASP A CA 1
ATOM 720 C C . ASP A 1 93 ? 2.258 -9.527 7.809 1.00 89.81 93 ASP A C 1
ATOM 722 O O . ASP A 1 93 ? 1.786 -10.623 7.500 1.00 89.81 93 ASP A O 1
ATOM 726 N N . LEU A 1 94 ? 2.358 -8.533 6.916 1.00 93.19 94 LEU A N 1
ATOM 727 C CA . LEU A 1 94 ? 2.047 -8.710 5.504 1.00 93.19 94 LEU A CA 1
ATOM 728 C C . LEU A 1 94 ? 3.138 -9.536 4.823 1.00 93.19 94 LEU A C 1
ATOM 730 O O . LEU A 1 94 ? 4.311 -9.169 4.800 1.00 93.19 94 LEU A O 1
ATOM 734 N N . ASP A 1 95 ? 2.717 -10.646 4.232 1.00 94.19 95 ASP A N 1
ATOM 735 C CA . ASP A 1 95 ? 3.593 -11.559 3.516 1.00 94.19 95 ASP A CA 1
ATOM 736 C C . ASP A 1 95 ? 3.879 -11.054 2.094 1.00 94.19 95 ASP A C 1
ATOM 738 O O . ASP A 1 95 ? 2.963 -10.849 1.287 1.00 94.19 95 ASP A O 1
ATOM 742 N N . PHE A 1 96 ? 5.164 -10.870 1.779 1.00 95.75 96 PHE A N 1
ATOM 743 C CA . PHE A 1 96 ? 5.591 -10.409 0.460 1.00 95.75 96 PHE A CA 1
ATOM 744 C C . PHE A 1 96 ? 5.228 -11.409 -0.644 1.00 95.75 96 PHE A C 1
ATOM 746 O O . PHE A 1 96 ? 4.871 -10.995 -1.744 1.00 95.75 96 PHE A O 1
ATOM 753 N N . GLU A 1 97 ? 5.285 -12.716 -0.375 1.00 94.75 97 GLU A N 1
ATOM 754 C CA . GLU A 1 97 ? 4.991 -13.742 -1.382 1.00 94.75 97 GLU A CA 1
ATOM 755 C C . GLU A 1 97 ? 3.519 -13.689 -1.819 1.00 94.75 97 GLU A C 1
ATOM 757 O O . GLU A 1 97 ? 3.217 -13.648 -3.017 1.00 94.75 97 GLU A O 1
ATOM 762 N N . ALA A 1 98 ? 2.603 -13.596 -0.855 1.00 93.25 98 ALA A N 1
ATOM 763 C CA . ALA A 1 98 ? 1.180 -13.398 -1.094 1.00 93.25 98 ALA A CA 1
ATOM 764 C C . ALA A 1 98 ? 0.901 -12.070 -1.815 1.00 93.25 98 ALA A C 1
ATOM 766 O O . ALA A 1 98 ? 0.105 -12.035 -2.760 1.00 93.25 98 ALA A O 1
ATOM 767 N N . PHE A 1 99 ? 1.576 -10.986 -1.416 1.00 95.12 99 PHE A N 1
ATOM 768 C CA . PHE A 1 99 ? 1.485 -9.699 -2.103 1.00 95.12 99 PHE A CA 1
ATOM 769 C C . PHE A 1 99 ? 1.939 -9.803 -3.566 1.00 95.12 99 PHE A C 1
ATOM 771 O O . PHE A 1 99 ? 1.198 -9.400 -4.462 1.00 95.12 99 PHE A O 1
ATOM 778 N N . ALA A 1 100 ? 3.113 -10.382 -3.823 1.00 95.31 100 ALA A N 1
ATOM 779 C CA . ALA A 1 100 ? 3.688 -10.500 -5.158 1.00 95.31 100 ALA A CA 1
ATOM 780 C C . ALA A 1 100 ? 2.796 -11.335 -6.086 1.00 95.31 100 ALA A C 1
ATOM 782 O O . ALA A 1 100 ? 2.570 -10.944 -7.229 1.00 95.31 100 ALA A O 1
ATOM 783 N N . SER A 1 101 ? 2.225 -12.435 -5.582 1.00 92.19 101 SER A N 1
ATOM 784 C CA . SER A 1 101 ? 1.264 -13.246 -6.338 1.00 92.19 101 SER A CA 1
ATOM 785 C C . SER A 1 101 ? 0.005 -12.460 -6.713 1.00 92.19 101 SER A C 1
ATOM 787 O O . SER A 1 101 ? -0.512 -12.627 -7.817 1.00 92.19 101 SER A O 1
ATOM 789 N N . ARG A 1 102 ? -0.489 -11.587 -5.826 1.00 91.81 102 ARG A N 1
ATOM 790 C CA . ARG A 1 102 ? -1.632 -10.718 -6.129 1.00 91.81 102 ARG A CA 1
ATOM 791 C C . ARG A 1 102 ? -1.249 -9.613 -7.114 1.00 91.81 102 ARG A C 1
ATOM 793 O O . ARG A 1 102 ? -2.030 -9.321 -8.016 1.00 91.81 102 ARG A O 1
ATOM 800 N N . PHE A 1 103 ? -0.072 -9.015 -6.968 1.00 93.31 103 PHE A N 1
ATOM 801 C CA . PHE A 1 103 ? 0.411 -7.951 -7.848 1.00 93.31 103 PHE A CA 1
ATOM 802 C C . PHE A 1 103 ? 0.627 -8.437 -9.289 1.00 93.31 103 PHE A C 1
ATOM 804 O O . PHE A 1 103 ? 0.317 -7.709 -10.226 1.00 93.31 103 PHE A O 1
ATOM 811 N N . ASP A 1 104 ? 1.058 -9.687 -9.480 1.00 91.06 104 ASP A N 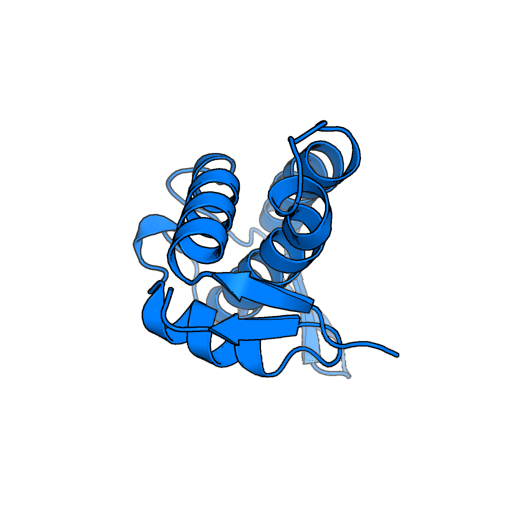1
ATOM 812 C CA . ASP A 1 104 ? 1.214 -10.318 -10.803 1.00 91.06 104 ASP A CA 1
ATOM 813 C C . ASP A 1 104 ? -0.107 -10.459 -11.587 1.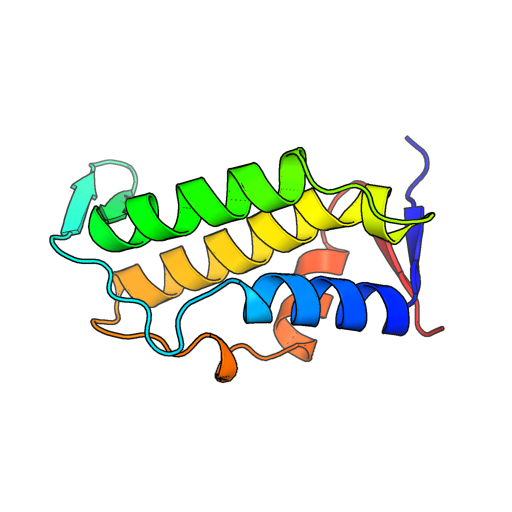00 91.06 104 ASP A C 1
ATOM 815 O O . ASP A 1 104 ? -0.112 -10.638 -12.800 1.00 91.06 104 ASP A O 1
ATOM 819 N N . SER A 1 105 ? -1.256 -10.329 -10.913 1.00 89.31 105 SER A N 1
ATOM 820 C CA . SER A 1 105 ? -2.567 -10.275 -11.577 1.00 89.31 105 SER A CA 1
ATOM 821 C C . SER A 1 105 ? -2.923 -8.889 -12.136 1.00 89.31 105 SER A C 1
ATOM 823 O O . SER A 1 105 ? -3.953 -8.737 -12.798 1.00 89.31 105 SER A O 1
ATOM 825 N N . HIS A 1 106 ? -2.100 -7.866 -11.877 1.00 90.75 106 HIS A N 1
ATOM 826 C CA . HIS A 1 106 ? -2.340 -6.512 -12.356 1.00 90.75 106 HIS A CA 1
ATOM 827 C C . HIS A 1 106 ? -2.226 -6.449 -13.890 1.00 90.75 106 HIS A C 1
ATOM 829 O O . HIS A 1 106 ? -1.221 -6.876 -14.450 1.00 90.75 106 HIS A O 1
ATOM 835 N N . PRO A 1 107 ? -3.188 -5.840 -14.609 1.00 91.44 107 PRO A N 1
ATOM 836 C CA . PRO A 1 107 ? -3.230 -5.892 -16.076 1.00 91.44 107 PRO A CA 1
ATOM 837 C C . PRO A 1 107 ? -2.025 -5.242 -16.776 1.00 91.44 107 PRO A C 1
ATOM 839 O O . PRO A 1 107 ? -1.767 -5.529 -17.944 1.00 91.44 107 PRO A O 1
ATOM 842 N N . ASN A 1 108 ? -1.305 -4.359 -16.078 1.00 93.38 108 ASN A N 1
ATOM 843 C CA . ASN A 1 108 ? -0.163 -3.621 -16.625 1.00 93.38 108 ASN A CA 1
ATOM 844 C C . ASN A 1 108 ? 1.206 -4.177 -16.207 1.00 93.38 108 ASN A C 1
ATOM 846 O O . ASN A 1 108 ? 2.208 -3.710 -16.744 1.00 93.38 108 ASN A O 1
ATOM 850 N N . TYR A 1 109 ? 1.272 -5.131 -15.273 1.00 94.25 109 TYR A N 1
ATOM 851 C CA . TYR A 1 109 ? 2.540 -5.612 -14.718 1.00 94.25 109 TYR A CA 1
ATOM 852 C C . TYR A 1 109 ? 2.623 -7.134 -14.784 1.00 94.25 109 TYR A C 1
ATOM 854 O O . TYR A 1 109 ? 1.616 -7.821 -14.657 1.00 94.25 109 TYR A O 1
ATOM 862 N N . ARG A 1 110 ? 3.835 -7.651 -14.959 1.00 94.12 110 ARG A N 1
ATOM 863 C CA . ARG A 1 110 ? 4.151 -9.071 -14.809 1.00 94.12 110 ARG A CA 1
ATOM 864 C C . ARG A 1 110 ? 5.375 -9.201 -13.923 1.00 94.12 110 ARG A C 1
ATOM 866 O O . ARG A 1 110 ? 6.416 -8.621 -14.221 1.00 94.12 110 ARG A O 1
ATOM 873 N N . VAL A 1 111 ? 5.264 -9.956 -12.843 1.00 94.62 111 VAL A N 1
ATOM 874 C CA . VAL A 1 111 ? 6.362 -10.206 -11.916 1.00 94.62 111 VAL A CA 1
ATOM 875 C C . VAL A 1 111 ? 7.260 -11.280 -12.508 1.00 94.62 111 VAL A C 1
ATOM 877 O O . VAL A 1 111 ? 6.832 -12.402 -12.772 1.00 94.62 111 VAL A O 1
ATOM 880 N N . ILE A 1 112 ? 8.531 -10.946 -12.704 1.00 95.12 112 ILE A N 1
ATOM 881 C CA . ILE A 1 112 ? 9.526 -11.877 -13.235 1.00 95.12 112 ILE A CA 1
ATOM 882 C C . ILE A 1 112 ? 10.530 -12.267 -12.150 1.00 95.12 112 ILE A C 1
ATOM 884 O O . ILE A 1 112 ? 10.917 -11.458 -11.301 1.00 95.12 112 ILE A O 1
ATOM 888 N N . SER A 1 113 ? 10.962 -13.527 -12.184 1.00 83.81 113 SER A N 1
ATOM 889 C CA . SER A 1 113 ? 12.055 -14.063 -11.366 1.00 83.81 113 SER A CA 1
ATOM 890 C C . SER A 1 113 ? 13.394 -13.510 -11.868 1.00 83.81 113 SER A C 1
ATOM 892 O O . SER A 1 113 ? 14.150 -14.221 -12.522 1.00 83.81 113 SER A O 1
ATOM 894 N N . GLY A 1 114 ? 13.626 -12.212 -11.674 1.00 59.66 114 GLY A N 1
ATOM 895 C CA . GLY A 1 114 ? 14.953 -11.612 -11.832 1.00 59.66 114 GLY A CA 1
ATOM 896 C C . GLY A 1 114 ? 15.931 -12.165 -10.807 1.00 59.66 114 GLY A C 1
ATOM 897 O O . GLY A 1 114 ? 15.481 -12.416 -9.664 1.00 59.66 114 GLY A O 1
#

pLDDT: mean 93.29, std 6.02, range [58.53, 97.94]